Protein AF-A0A9E2UA64-F1 (afdb_monomer)

Nearest PDB structures (foldseek):
  1gt8-assembly2_C  TM=8.415E-01  e=9.079E-03  Sus scrofa
  8f6n-assembly1_B  TM=8.464E-01  e=1.033E-02  Sus scrofa
  8f6n-assembly1_A  TM=8.522E-01  e=1.336E-02  Sus scrofa
  7ljs-assembly2_D  TM=8.413E-01  e=1.728E-02  Sus scrofa
  7lju-assembly2_C  TM=8.132E-01  e=1.519E-02  Sus scrofa

Structure (mmCIF, N/CA/C/O backbone):
data_AF-A0A9E2UA64-F1
#
_entry.id   AF-A0A9E2UA64-F1
#
loop_
_atom_site.group_PDB
_atom_site.id
_atom_site.type_symbol
_atom_site.label_atom_id
_atom_site.label_alt_id
_atom_site.label_comp_id
_atom_site.label_asym_id
_atom_site.label_entity_id
_atom_site.label_seq_id
_atom_site.pdbx_PDB_ins_code
_atom_site.Cartn_x
_atom_site.Cartn_y
_atom_site.Cartn_z
_atom_site.occupancy
_atom_site.B_iso_or_equiv
_atom_site.auth_seq_id
_atom_site.auth_comp_id
_atom_site.auth_asym_id
_atom_site.auth_atom_id
_atom_site.pdbx_PDB_model_num
ATOM 1 N N . MET A 1 1 ? -5.547 -2.129 15.935 1.00 66.31 1 MET A N 1
ATOM 2 C CA . MET A 1 1 ? -4.769 -3.030 15.055 1.00 66.31 1 MET A CA 1
ATOM 3 C C . MET A 1 1 ? -3.881 -2.140 14.216 1.00 66.31 1 MET A C 1
ATOM 5 O O . MET A 1 1 ? -4.359 -1.069 13.861 1.00 66.31 1 MET A O 1
ATOM 9 N N . PRO A 1 2 ? -2.617 -2.507 13.968 1.00 87.81 2 PRO A N 1
ATOM 10 C CA . PRO A 1 2 ? -1.724 -1.629 13.231 1.00 87.81 2 PRO A CA 1
ATOM 11 C C . PRO A 1 2 ? -2.254 -1.483 11.798 1.00 87.81 2 PRO A C 1
ATOM 13 O O . PRO A 1 2 ? -2.646 -2.468 11.176 1.00 87.81 2 PRO A O 1
ATOM 16 N N . ALA A 1 3 ? -2.322 -0.251 11.306 1.00 95.31 3 ALA A N 1
ATOM 17 C CA . ALA A 1 3 ? -2.890 0.083 10.004 1.00 95.31 3 ALA A CA 1
ATOM 18 C C . ALA A 1 3 ? -1.872 0.859 9.169 1.00 95.31 3 ALA A C 1
ATOM 20 O O . ALA A 1 3 ? -0.976 1.508 9.713 1.00 95.31 3 ALA A O 1
ATOM 21 N N . LEU A 1 4 ? -2.020 0.795 7.848 1.00 97.69 4 LEU A N 1
ATOM 22 C CA . LEU A 1 4 ? -1.162 1.497 6.897 1.00 97.69 4 LEU A CA 1
ATOM 23 C C . LEU A 1 4 ? -1.921 2.643 6.239 1.00 97.69 4 LEU A C 1
ATOM 25 O O . LEU A 1 4 ? -3.116 2.522 5.977 1.00 97.69 4 LEU A O 1
ATOM 29 N N . LYS A 1 5 ? -1.208 3.719 5.910 1.00 97.31 5 LYS A N 1
ATOM 30 C CA . LYS A 1 5 ? -1.695 4.795 5.039 1.00 97.31 5 LYS A CA 1
ATOM 31 C C . LYS A 1 5 ? -0.602 5.258 4.080 1.00 97.31 5 LYS A C 1
ATOM 33 O O . LYS A 1 5 ? 0.582 4.995 4.309 1.00 97.31 5 LYS A O 1
ATOM 38 N N . ILE A 1 6 ? -1.009 5.945 3.017 1.00 97.06 6 ILE A N 1
ATOM 39 C CA . ILE A 1 6 ? -0.090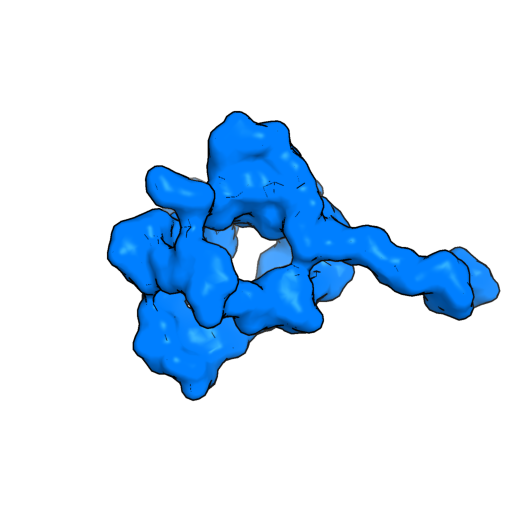 6.555 2.056 1.00 97.06 6 ILE A CA 1
ATOM 40 C C . ILE A 1 6 ? 0.360 7.923 2.577 1.00 97.06 6 ILE A C 1
ATOM 42 O O . ILE A 1 6 ? -0.460 8.739 2.996 1.00 97.06 6 ILE A O 1
ATOM 46 N N . ASP A 1 7 ? 1.670 8.166 2.557 1.00 96.81 7 ASP A N 1
ATOM 47 C CA . ASP A 1 7 ? 2.231 9.510 2.673 1.00 96.81 7 ASP A CA 1
ATOM 48 C C . ASP A 1 7 ? 2.261 10.147 1.282 1.00 96.81 7 ASP A C 1
ATOM 50 O O . ASP A 1 7 ? 3.045 9.788 0.400 1.00 96.81 7 ASP A O 1
ATOM 54 N N . HIS A 1 8 ? 1.362 11.103 1.107 1.00 94.81 8 HIS A N 1
ATOM 55 C CA . HIS A 1 8 ? 1.091 11.814 -0.133 1.00 94.81 8 HIS A CA 1
ATOM 56 C C . HIS A 1 8 ? 2.161 12.804 -0.567 1.00 94.81 8 HIS A C 1
ATOM 58 O O . HIS A 1 8 ? 2.158 13.201 -1.731 1.00 94.81 8 HIS A O 1
ATOM 64 N N . GLU A 1 9 ? 3.045 13.215 0.339 1.00 94.50 9 GLU A N 1
ATOM 65 C CA . GLU A 1 9 ? 4.185 14.069 -0.004 1.00 94.50 9 GLU A CA 1
ATOM 66 C C . GLU A 1 9 ? 5.331 13.246 -0.597 1.00 94.50 9 GLU A C 1
ATOM 68 O O . GLU A 1 9 ? 6.134 13.759 -1.374 1.00 94.50 9 GLU A O 1
ATOM 73 N N . ARG A 1 10 ? 5.387 11.952 -0.258 1.00 95.19 10 ARG A N 1
ATOM 74 C CA . ARG A 1 10 ? 6.437 11.025 -0.700 1.00 95.19 10 ARG A CA 1
ATOM 75 C C . ARG A 1 10 ? 5.987 10.068 -1.799 1.00 95.19 10 ARG A C 1
ATOM 77 O O . ARG A 1 10 ? 6.819 9.515 -2.514 1.00 95.19 10 ARG A O 1
ATOM 84 N N . CYS A 1 11 ? 4.685 9.827 -1.930 1.00 94.88 11 CYS A N 1
ATOM 85 C CA . CYS A 1 11 ? 4.141 8.951 -2.958 1.00 94.88 11 CYS A CA 1
ATOM 86 C C . CYS A 1 11 ? 4.395 9.520 -4.360 1.00 94.88 11 CYS A C 1
ATOM 88 O O . CYS A 1 11 ? 4.029 10.650 -4.664 1.00 94.88 11 CYS A O 1
ATOM 90 N N . THR A 1 12 ? 4.963 8.698 -5.242 1.00 94.38 12 THR A N 1
ATOM 91 C CA . THR A 1 12 ? 5.215 9.048 -6.652 1.00 94.38 12 THR A CA 1
ATOM 92 C C . THR A 1 12 ? 4.083 8.630 -7.593 1.00 94.38 12 THR A C 1
ATOM 94 O O . THR A 1 12 ? 4.232 8.707 -8.808 1.00 94.38 12 THR A O 1
ATOM 97 N N . GLU A 1 13 ? 2.975 8.114 -7.051 1.00 93.75 13 GLU A N 1
ATOM 98 C CA . GLU A 1 13 ? 1.799 7.659 -7.809 1.00 93.75 13 GLU A CA 1
ATOM 99 C C . GLU A 1 13 ? 2.089 6.577 -8.875 1.00 93.75 13 GLU A C 1
ATOM 101 O O . GLU A 1 13 ? 1.300 6.364 -9.794 1.00 93.75 13 GLU A O 1
ATOM 106 N N . CYS A 1 14 ? 3.180 5.810 -8.723 1.00 95.25 14 CYS A N 1
ATOM 107 C CA . CYS A 1 14 ? 3.586 4.750 -9.663 1.00 95.25 14 CYS A CA 1
ATOM 108 C C . CYS A 1 14 ? 2.630 3.540 -9.742 1.00 95.25 14 CYS A C 1
ATOM 110 O O . CYS A 1 14 ? 2.751 2.710 -10.640 1.00 95.25 14 CYS A O 1
ATOM 112 N N . ARG A 1 15 ? 1.677 3.429 -8.803 1.00 95.62 15 ARG A N 1
ATOM 113 C CA . ARG A 1 15 ? 0.624 2.392 -8.716 1.00 95.62 15 ARG A CA 1
ATOM 114 C C . ARG A 1 15 ? 1.084 0.955 -8.451 1.00 95.62 15 ARG A C 1
ATOM 116 O O . ARG A 1 15 ? 0.243 0.060 -8.444 1.00 95.62 15 ARG A O 1
ATOM 123 N N . MET A 1 16 ? 2.357 0.711 -8.148 1.00 97.44 16 MET A N 1
ATOM 124 C CA . MET A 1 16 ? 2.849 -0.648 -7.868 1.00 97.44 16 MET A CA 1
ATOM 125 C C . MET A 1 16 ? 2.123 -1.320 -6.693 1.00 97.44 16 MET A C 1
ATOM 127 O O . MET A 1 16 ? 1.732 -2.481 -6.788 1.00 97.44 16 MET A O 1
ATOM 131 N N . CYS A 1 17 ? 1.857 -0.575 -5.615 1.00 97.62 17 CYS A N 1
ATOM 132 C CA . CYS A 1 17 ? 1.089 -1.071 -4.471 1.00 97.62 17 CYS A CA 1
ATOM 133 C C . CYS A 1 17 ? -0.371 -1.410 -4.825 1.00 97.62 17 CYS A C 1
ATOM 135 O O . CYS A 1 17 ? -0.913 -2.378 -4.296 1.00 97.62 17 CYS A O 1
ATOM 137 N N . TYR A 1 18 ? -0.991 -0.655 -5.738 1.00 97.94 18 TYR A N 1
ATOM 138 C CA . TYR A 1 18 ? -2.325 -0.950 -6.263 1.00 97.94 18 TYR A CA 1
ATOM 139 C C . TYR A 1 18 ? -2.318 -2.249 -7.073 1.00 97.94 18 TYR A C 1
ATOM 141 O O . TYR A 1 18 ? -3.126 -3.135 -6.810 1.00 97.94 18 TYR A O 1
ATOM 149 N N . ILE A 1 19 ? -1.376 -2.389 -8.011 1.00 98.12 19 ILE A N 1
ATOM 150 C CA . ILE A 1 19 ? -1.273 -3.562 -8.890 1.00 98.12 19 ILE A CA 1
ATOM 151 C C . ILE A 1 19 ? -1.073 -4.833 -8.061 1.00 98.12 19 ILE A C 1
ATOM 153 O O . ILE A 1 19 ? -1.890 -5.746 -8.152 1.00 98.12 19 ILE A O 1
ATOM 157 N N . VAL A 1 20 ? -0.062 -4.865 -7.186 1.00 98.25 20 VAL A N 1
ATOM 158 C CA . VAL A 1 20 ? 0.249 -6.079 -6.414 1.00 98.25 20 VAL A CA 1
ATOM 159 C C . VAL A 1 20 ? -0.885 -6.469 -5.465 1.00 98.25 20 VAL A C 1
ATOM 161 O O . VAL A 1 20 ? -1.176 -7.649 -5.304 1.00 98.25 20 VAL A O 1
ATOM 164 N N . CYS A 1 21 ? -1.579 -5.495 -4.862 1.00 98.25 21 CYS A N 1
ATOM 165 C CA . CYS A 1 21 ? -2.699 -5.774 -3.961 1.00 98.25 21 CYS A CA 1
ATOM 166 C C . CYS A 1 21 ? -3.892 -6.409 -4.697 1.00 98.25 21 CYS A C 1
ATOM 168 O O . CYS A 1 21 ? -4.631 -7.197 -4.100 1.00 98.25 21 CYS A O 1
ATOM 170 N N . ARG A 1 22 ? -4.057 -6.098 -5.989 1.00 97.81 22 ARG A N 1
ATOM 171 C CA . ARG A 1 22 ? -5.046 -6.736 -6.863 1.00 97.81 22 ARG A CA 1
ATOM 172 C C . ARG A 1 22 ? -4.617 -8.115 -7.345 1.00 97.81 22 ARG A C 1
ATOM 174 O O . ARG A 1 22 ? -5.452 -9.007 -7.40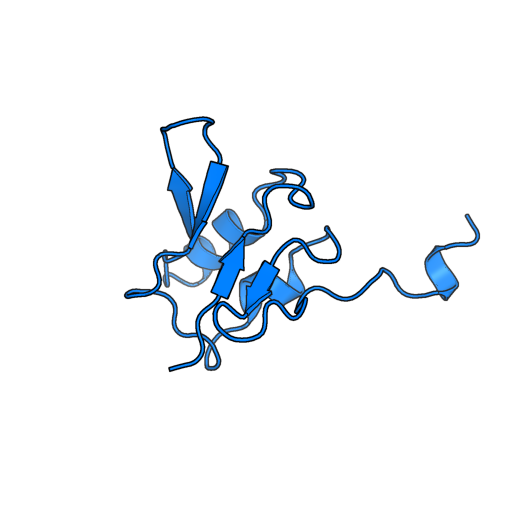0 1.00 97.81 22 ARG A O 1
ATOM 181 N N . GLU A 1 23 ? -3.341 -8.305 -7.672 1.00 98.19 23 GLU A N 1
ATOM 182 C CA . GLU A 1 23 ? -2.821 -9.606 -8.124 1.00 98.19 23 GLU A CA 1
ATOM 183 C C . GLU A 1 23 ? -2.969 -10.707 -7.065 1.00 98.19 23 GLU A C 1
ATOM 185 O O . GLU A 1 23 ? -3.156 -11.870 -7.411 1.00 98.19 23 GLU A O 1
ATOM 190 N N . ILE A 1 24 ? -2.939 -10.336 -5.783 1.00 97.25 24 ILE A N 1
ATOM 191 C CA . ILE A 1 24 ? -3.139 -11.253 -4.647 1.00 97.25 24 ILE A CA 1
ATOM 192 C C . ILE A 1 24 ? -4.572 -11.238 -4.088 1.00 97.25 24 ILE A C 1
ATOM 194 O O . ILE A 1 24 ? -4.812 -11.767 -3.007 1.00 97.25 24 ILE A O 1
ATOM 198 N N . ASP A 1 25 ? -5.504 -10.597 -4.796 1.00 97.56 25 ASP A N 1
ATOM 199 C CA . ASP A 1 25 ? -6.945 -10.544 -4.507 1.00 97.56 25 ASP A CA 1
ATOM 200 C C . ASP A 1 25 ? -7.365 -9.934 -3.149 1.00 97.56 25 ASP A C 1
ATOM 202 O O . ASP A 1 25 ? -8.513 -10.045 -2.724 1.00 97.56 25 ASP A O 1
ATOM 206 N N . ILE A 1 26 ? -6.468 -9.207 -2.472 1.00 97.62 26 ILE A N 1
ATOM 207 C CA . ILE A 1 26 ? -6.810 -8.467 -1.242 1.00 97.62 26 ILE A CA 1
ATOM 208 C C . ILE A 1 26 ? -7.576 -7.181 -1.578 1.00 97.62 26 ILE A C 1
ATOM 210 O O . ILE A 1 26 ? -8.496 -6.799 -0.859 1.00 97.62 26 ILE A O 1
ATOM 214 N N . ASN A 1 27 ? -7.212 -6.508 -2.677 1.00 97.31 27 ASN A N 1
ATOM 215 C CA . ASN A 1 27 ? -7.914 -5.332 -3.212 1.00 97.31 27 ASN A CA 1
ATOM 216 C C . ASN A 1 27 ? -8.151 -4.187 -2.188 1.00 97.31 27 ASN A C 1
ATOM 218 O O . ASN A 1 27 ? -9.122 -3.438 -2.301 1.00 97.31 27 ASN A O 1
ATOM 222 N N . ALA A 1 28 ? -7.276 -4.039 -1.187 1.00 98.00 28 ALA A N 1
ATOM 223 C CA . ALA A 1 28 ? -7.362 -2.990 -0.164 1.00 98.00 28 ALA A CA 1
ATOM 224 C C . ALA A 1 28 ? -6.773 -1.645 -0.620 1.00 98.00 28 ALA A C 1
ATOM 226 O O . ALA A 1 28 ? -7.152 -0.598 -0.105 1.00 98.00 28 ALA A O 1
ATOM 227 N N . VAL A 1 29 ? -5.845 -1.654 -1.579 1.00 97.94 29 VAL A N 1
ATOM 228 C CA . VAL A 1 29 ? -5.294 -0.428 -2.170 1.00 97.94 29 VAL A CA 1
ATOM 229 C C . VAL A 1 29 ? -6.198 0.020 -3.316 1.00 97.94 29 VAL A C 1
ATOM 231 O O . VAL A 1 29 ? -6.508 -0.773 -4.207 1.00 97.94 29 VAL A O 1
ATOM 234 N N . TYR A 1 30 ? -6.596 1.289 -3.329 1.00 96.81 30 TYR A N 1
ATOM 235 C CA . TYR A 1 30 ? -7.493 1.848 -4.341 1.00 96.81 30 TYR A CA 1
ATOM 236 C C . TYR A 1 30 ? -7.043 3.238 -4.802 1.00 96.81 30 TYR A C 1
ATOM 238 O O . TYR A 1 30 ? -6.170 3.859 -4.203 1.00 96.81 30 TYR A O 1
ATOM 246 N N . VAL A 1 31 ? -7.624 3.709 -5.908 1.00 95.38 31 VAL A N 1
ATOM 247 C CA . VAL A 1 31 ? -7.423 5.072 -6.417 1.00 95.38 31 VAL A CA 1
ATOM 248 C C . VAL A 1 31 ? -8.619 5.914 -5.974 1.00 95.38 31 VAL A C 1
ATOM 250 O O . VAL A 1 31 ? -9.733 5.695 -6.454 1.00 95.38 31 VAL A O 1
ATOM 253 N N . ALA A 1 32 ? -8.411 6.846 -5.049 1.00 92.19 32 ALA A N 1
ATOM 254 C CA . ALA A 1 32 ? -9.437 7.773 -4.589 1.00 92.19 32 ALA A CA 1
ATOM 255 C C . ALA A 1 32 ? -9.649 8.880 -5.626 1.00 92.19 32 ALA A C 1
ATOM 257 O O . ALA A 1 32 ? -8.715 9.609 -5.947 1.00 92.19 32 ALA A O 1
ATOM 258 N N . LEU A 1 33 ? -10.871 9.015 -6.150 1.00 85.31 33 LEU A N 1
ATOM 259 C CA . LEU A 1 33 ? -11.193 9.963 -7.229 1.00 85.31 33 LEU A CA 1
ATOM 260 C C . LEU A 1 33 ? -11.019 11.432 -6.812 1.00 85.31 33 LEU A C 1
ATOM 262 O O . LEU A 1 33 ? -10.619 12.263 -7.625 1.00 85.31 33 LEU A O 1
ATOM 266 N N . GLU A 1 34 ? -11.253 11.741 -5.539 1.00 82.62 34 GLU A N 1
ATOM 267 C CA . GLU A 1 34 ? -11.116 13.081 -4.971 1.00 82.62 34 GLU A CA 1
ATOM 268 C C . GLU A 1 34 ? -10.135 13.075 -3.789 1.00 82.62 34 GLU A C 1
ATOM 270 O O . GLU A 1 34 ? -10.049 12.077 -3.073 1.00 82.62 34 GLU A O 1
ATOM 275 N N . PRO A 1 35 ? -9.391 14.171 -3.552 1.00 71.50 35 PRO A N 1
ATOM 276 C CA . PRO A 1 35 ? -9.338 15.393 -4.362 1.00 71.50 35 PRO A CA 1
ATOM 277 C C . PRO A 1 35 ? -8.406 15.303 -5.589 1.00 71.50 35 PRO A C 1
ATOM 279 O O . PRO A 1 35 ? -8.404 16.220 -6.403 1.00 71.50 35 PRO A O 1
ATOM 282 N N . LEU A 1 36 ? -7.590 14.248 -5.727 1.00 74.88 36 LEU A N 1
ATOM 283 C CA . LEU A 1 36 ? -6.429 14.248 -6.639 1.00 74.88 36 LEU A CA 1
ATOM 284 C C . LEU A 1 36 ? -6.117 12.894 -7.313 1.00 74.88 36 LEU A C 1
ATOM 286 O O . LEU A 1 36 ? -4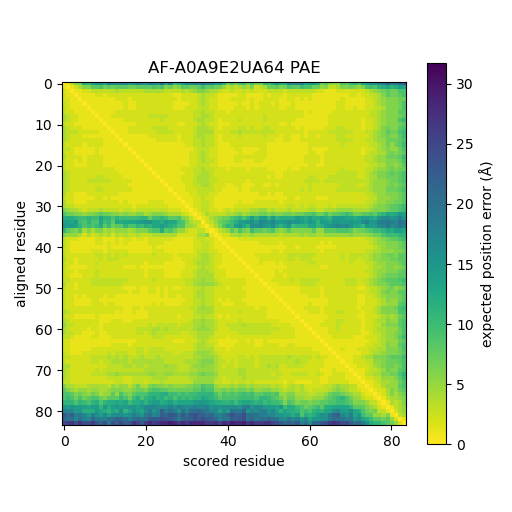.989 12.697 -7.739 1.00 74.88 36 LEU A O 1
ATOM 290 N N . HIS A 1 37 ? -7.065 11.955 -7.442 1.00 81.50 37 HIS A N 1
ATOM 291 C CA . HIS A 1 37 ? -6.767 10.619 -8.010 1.00 81.50 37 HIS A CA 1
ATOM 292 C C . HIS A 1 37 ? -5.612 9.897 -7.288 1.00 81.50 37 HIS A C 1
ATOM 294 O O . HIS A 1 37 ? -4.793 9.214 -7.906 1.00 81.50 37 HIS A O 1
ATOM 300 N N . ARG A 1 38 ? -5.549 10.063 -5.963 1.00 91.31 38 ARG A N 1
ATOM 301 C CA . ARG A 1 38 ? -4.450 9.581 -5.122 1.00 91.31 38 ARG A CA 1
ATOM 302 C C . ARG A 1 38 ? -4.606 8.102 -4.787 1.00 91.31 38 ARG A C 1
ATOM 304 O O . ARG A 1 38 ? -5.713 7.565 -4.775 1.00 91.31 38 ARG A O 1
ATOM 311 N N . ILE A 1 39 ? -3.489 7.445 -4.494 1.00 96.00 39 ILE A N 1
ATOM 312 C CA . ILE A 1 39 ? -3.503 6.075 -3.977 1.00 96.00 39 ILE A CA 1
ATOM 313 C C . ILE A 1 39 ? -3.867 6.100 -2.496 1.00 96.00 39 ILE A C 1
ATOM 315 O O . ILE A 1 39 ? -3.265 6.843 -1.732 1.00 96.00 39 ILE A O 1
ATOM 319 N N . GLU A 1 40 ? -4.812 5.264 -2.090 1.00 96.81 40 GLU A N 1
ATOM 320 C CA . GLU A 1 40 ? -5.268 5.137 -0.706 1.00 96.81 40 GLU A CA 1
ATOM 321 C C . GLU A 1 40 ? -5.325 3.668 -0.276 1.00 96.81 40 GLU A C 1
ATOM 323 O O . GLU A 1 40 ? -5.349 2.755 -1.108 1.00 96.81 40 GLU A O 1
ATOM 328 N N . ILE A 1 41 ? -5.343 3.442 1.040 1.00 97.38 41 ILE A N 1
ATOM 329 C CA . ILE A 1 41 ? -5.457 2.112 1.651 1.00 97.38 41 ILE A CA 1
ATOM 330 C C . ILE A 1 41 ? -6.751 2.051 2.460 1.00 97.38 41 ILE A C 1
ATOM 332 O O . ILE A 1 41 ? -6.966 2.837 3.378 1.00 97.38 41 ILE A O 1
ATOM 336 N N . ASP A 1 42 ? -7.609 1.095 2.120 1.00 97.19 42 ASP A N 1
ATOM 337 C CA . ASP A 1 42 ? -8.806 0.753 2.880 1.00 97.19 42 ASP A CA 1
ATOM 338 C C . ASP A 1 42 ? -8.397 -0.053 4.123 1.00 97.19 42 ASP A C 1
ATOM 340 O O . ASP A 1 42 ? -7.964 -1.205 4.020 1.00 97.19 42 ASP A O 1
ATOM 344 N N . ILE A 1 43 ? -8.494 0.574 5.298 1.00 95.50 43 ILE A N 1
ATOM 345 C CA . ILE A 1 43 ? -8.053 -0.015 6.570 1.00 95.50 43 ILE A CA 1
ATOM 346 C C . ILE A 1 43 ? -8.885 -1.228 6.991 1.00 95.50 43 ILE A C 1
ATOM 348 O O . ILE A 1 43 ? -8.369 -2.084 7.704 1.00 95.50 43 ILE A O 1
ATOM 352 N N . ASP A 1 44 ? -10.133 -1.327 6.528 1.00 95.81 44 ASP A N 1
ATOM 353 C CA . ASP A 1 44 ? -11.034 -2.423 6.885 1.00 95.81 44 ASP A CA 1
ATOM 354 C C . ASP A 1 44 ? -10.772 -3.669 6.026 1.00 95.81 44 ASP A C 1
ATOM 356 O O . ASP A 1 44 ? -11.086 -4.790 6.428 1.00 95.81 44 ASP A O 1
ATOM 360 N N . LYS A 1 45 ? -10.162 -3.491 4.845 1.00 96.81 45 LYS A N 1
ATOM 361 C CA . LYS A 1 45 ? -9.754 -4.587 3.947 1.00 96.81 45 LYS A CA 1
ATOM 362 C C . LYS A 1 45 ? -8.285 -4.966 4.075 1.00 96.81 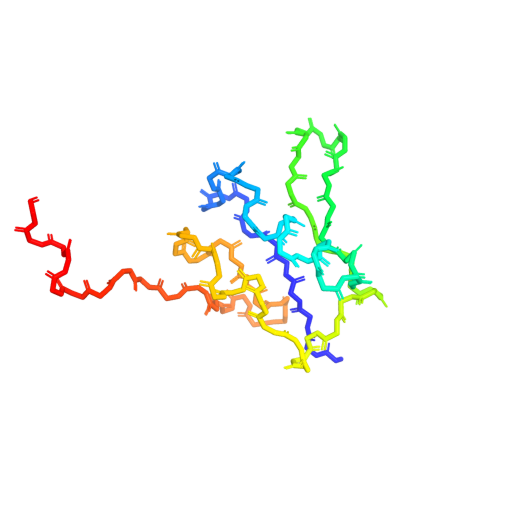45 LYS A C 1
ATOM 364 O O . LYS A 1 45 ? -7.908 -6.091 3.750 1.00 96.81 45 LYS A O 1
ATOM 369 N N . CYS A 1 46 ? -7.433 -4.026 4.473 1.00 97.69 46 CYS A N 1
ATOM 370 C CA . CYS A 1 46 ? -5.999 -4.254 4.565 1.00 97.69 46 CYS A CA 1
ATOM 371 C C . CYS A 1 46 ? -5.685 -5.298 5.643 1.00 97.69 46 CYS A C 1
ATOM 373 O O . CYS A 1 46 ? -6.052 -5.148 6.803 1.00 97.69 46 CYS A O 1
ATOM 375 N N . THR A 1 47 ? -4.950 -6.346 5.269 1.00 97.06 47 THR A N 1
ATOM 376 C CA . THR A 1 47 ? -4.602 -7.448 6.179 1.00 97.06 47 THR A CA 1
ATOM 377 C C . THR A 1 47 ? -3.216 -7.303 6.813 1.00 97.06 47 THR A C 1
ATOM 379 O O . THR A 1 47 ? -2.681 -8.272 7.354 1.00 97.06 47 THR A O 1
ATOM 382 N N . TYR A 1 48 ? -2.602 -6.115 6.760 1.00 96.75 48 TYR A N 1
ATOM 383 C CA . TYR A 1 48 ? -1.359 -5.824 7.486 1.00 96.75 48 TYR A CA 1
ATOM 384 C C . TYR A 1 48 ? -1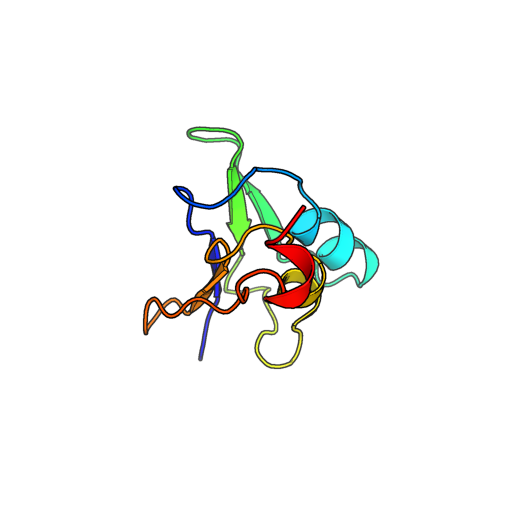.542 -6.097 8.999 1.00 96.75 48 TYR A C 1
ATOM 386 O O . TYR A 1 48 ? -2.583 -5.746 9.557 1.00 96.75 48 TYR A O 1
ATOM 394 N N . PRO A 1 49 ? -0.579 -6.747 9.688 1.00 95.38 49 PRO A N 1
ATOM 395 C CA . PRO A 1 49 ? 0.762 -7.130 9.233 1.00 95.38 49 PRO A CA 1
ATOM 396 C C . PRO A 1 49 ? 0.857 -8.504 8.551 1.00 95.38 49 PRO A C 1
ATOM 398 O O . PRO A 1 49 ? 1.951 -8.921 8.185 1.00 95.38 49 PRO A O 1
ATOM 401 N N . GLY A 1 50 ? -0.257 -9.215 8.357 1.00 95.94 50 GLY A N 1
ATOM 402 C CA . GLY A 1 50 ? -0.286 -10.514 7.673 1.00 95.94 50 GLY A CA 1
ATOM 403 C C . GLY A 1 50 ? 0.047 -10.447 6.178 1.00 95.94 50 GLY A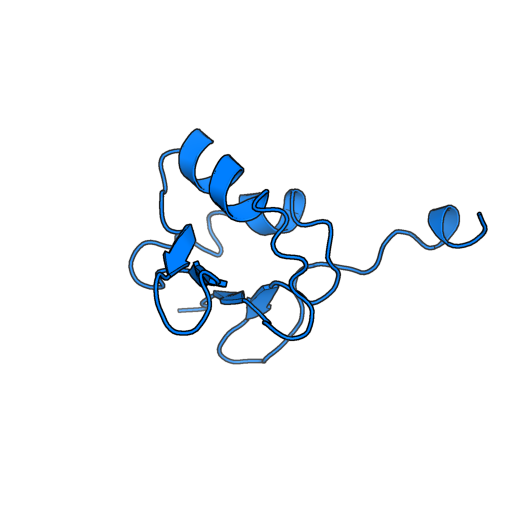 C 1
ATOM 404 O O . GLY A 1 50 ? 0.457 -11.449 5.601 1.00 95.94 50 GLY A O 1
ATOM 405 N N . CYS A 1 51 ? -0.076 -9.271 5.559 1.00 96.94 51 CYS A N 1
ATOM 406 C CA . CYS A 1 51 ? 0.382 -8.996 4.200 1.00 96.94 51 CYS A CA 1
ATOM 407 C C . CYS A 1 51 ? 1.277 -7.750 4.169 1.00 96.94 51 CYS A C 1
ATOM 409 O O . CYS A 1 51 ? 0.961 -6.727 4.777 1.00 96.94 51 CYS A O 1
ATOM 411 N N . THR A 1 52 ? 2.382 -7.829 3.425 1.00 96.62 52 THR A N 1
ATOM 412 C CA . THR A 1 52 ? 3.361 -6.741 3.248 1.00 96.62 52 THR A CA 1
ATOM 413 C C . THR A 1 52 ? 3.708 -6.490 1.776 1.00 96.62 52 THR A C 1
ATOM 415 O O . THR A 1 52 ? 4.679 -5.801 1.472 1.00 96.62 52 THR A O 1
ATOM 418 N N . ALA A 1 53 ? 2.913 -7.018 0.838 1.00 97.06 53 ALA A N 1
ATOM 419 C CA . ALA A 1 53 ? 3.212 -6.969 -0.595 1.00 97.06 53 ALA A CA 1
ATOM 420 C C . ALA A 1 53 ? 3.409 -5.541 -1.127 1.00 97.06 53 ALA A C 1
ATOM 422 O O . ALA A 1 53 ? 4.373 -5.277 -1.839 1.00 97.06 53 ALA A O 1
ATOM 423 N N . CYS A 1 54 ? 2.561 -4.590 -0.725 1.00 97.38 54 CYS A N 1
ATOM 424 C CA . CYS A 1 54 ? 2.717 -3.193 -1.131 1.00 97.38 54 CYS A CA 1
ATOM 425 C C . CYS A 1 54 ? 4.054 -2.582 -0.683 1.00 97.38 54 CYS A C 1
ATOM 427 O O . CYS A 1 54 ? 4.610 -1.777 -1.420 1.00 97.38 54 CYS A O 1
ATOM 429 N N . LEU A 1 55 ? 4.589 -2.991 0.474 1.00 96.56 55 LEU A N 1
ATOM 430 C CA . LEU A 1 55 ? 5.867 -2.506 1.002 1.00 96.56 55 LEU A CA 1
ATOM 431 C C . LEU A 1 55 ? 7.054 -3.029 0.185 1.00 96.56 55 LEU A C 1
ATOM 433 O O . LEU A 1 55 ? 8.018 -2.304 -0.016 1.00 96.56 55 LEU A O 1
ATOM 437 N N . MET A 1 56 ? 6.968 -4.265 -0.317 1.00 93.69 56 MET A N 1
ATOM 438 C CA . MET A 1 56 ? 8.024 -4.879 -1.133 1.00 93.69 56 MET A CA 1
ATOM 439 C C . MET A 1 56 ? 8.130 -4.264 -2.532 1.00 93.69 56 MET A C 1
ATOM 441 O O . MET A 1 56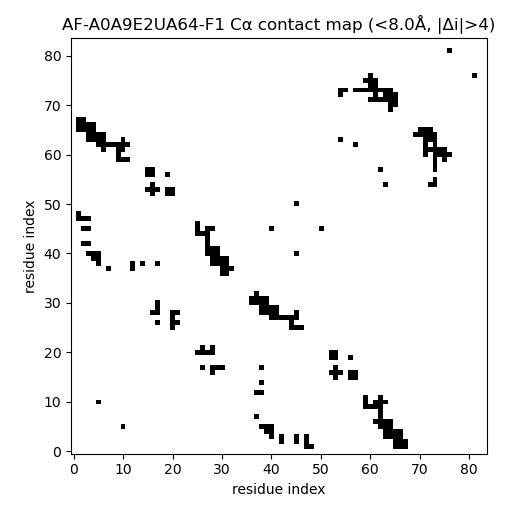 ? 9.214 -4.216 -3.104 1.00 93.69 56 MET A O 1
ATOM 445 N N . TYR A 1 57 ? 7.004 -3.814 -3.088 1.00 95.00 57 TYR A N 1
ATOM 446 C CA . TYR A 1 57 ? 6.933 -3.279 -4.450 1.00 95.00 57 TYR A CA 1
ATOM 447 C C . TYR A 1 57 ? 6.930 -1.753 -4.515 1.00 95.00 57 TYR A C 1
ATOM 449 O O . TYR A 1 57 ? 6.962 -1.201 -5.614 1.00 95.00 57 TYR A O 1
ATOM 457 N N . CYS A 1 58 ? 6.853 -1.056 -3.380 1.00 96.19 58 CYS A N 1
ATOM 458 C CA . CYS A 1 58 ? 6.871 0.395 -3.396 1.00 96.19 58 CYS A CA 1
ATOM 459 C C . CYS A 1 58 ? 8.308 0.908 -3.578 1.00 96.19 58 CYS A C 1
ATOM 461 O O . CYS A 1 58 ? 9.145 0.661 -2.713 1.00 96.19 58 CYS A O 1
ATOM 463 N N . PRO A 1 59 ? 8.607 1.657 -4.655 1.00 93.44 59 PRO A N 1
ATOM 464 C CA . PRO A 1 59 ? 9.946 2.198 -4.877 1.00 93.44 59 PRO A CA 1
ATOM 465 C C . PRO A 1 59 ? 10.191 3.515 -4.125 1.00 93.44 59 PRO A C 1
ATOM 467 O O . PRO A 1 59 ? 11.309 4.019 -4.117 1.00 93.44 59 PRO A O 1
ATOM 470 N N . ALA A 1 60 ? 9.144 4.117 -3.554 1.00 94.31 60 ALA A N 1
ATOM 471 C CA . ALA A 1 60 ? 9.207 5.442 -2.957 1.00 94.31 60 ALA A CA 1
ATOM 472 C C . ALA A 1 60 ? 9.415 5.339 -1.442 1.00 94.31 60 ALA A C 1
ATOM 474 O O . ALA A 1 60 ? 8.481 5.026 -0.698 1.00 94.31 60 ALA A O 1
ATOM 475 N N . GLU A 1 61 ? 10.635 5.617 -0.989 1.00 93.69 61 GLU A N 1
ATOM 476 C CA . GLU A 1 61 ? 10.982 5.684 0.431 1.00 93.69 61 GLU A CA 1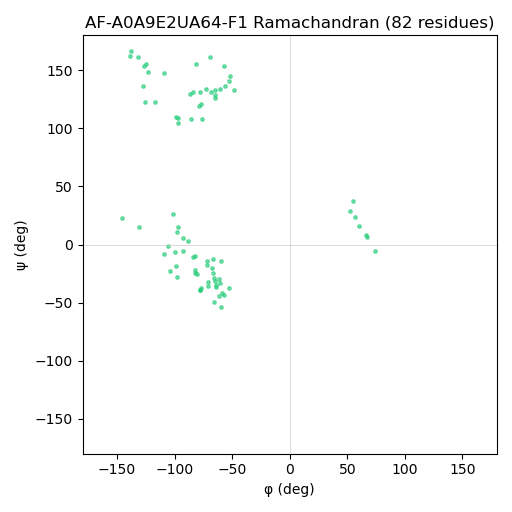
ATOM 477 C C . GLU A 1 61 ? 9.972 6.539 1.213 1.00 93.69 61 GLU A C 1
ATOM 479 O O . GLU A 1 61 ? 9.627 7.654 0.819 1.00 93.69 61 GLU A O 1
ATOM 484 N N . GLY A 1 62 ? 9.494 6.037 2.353 1.00 95.44 62 GLY A N 1
ATOM 485 C CA . GLY A 1 62 ? 8.580 6.797 3.208 1.00 95.44 62 GLY A CA 1
ATOM 486 C C . GLY A 1 62 ? 7.150 6.930 2.711 1.00 95.44 62 GLY A C 1
ATOM 487 O O . GLY A 1 62 ? 6.320 7.425 3.458 1.00 95.44 62 GLY A O 1
ATOM 488 N N . SER A 1 63 ? 6.823 6.469 1.506 1.00 96.75 63 SER A N 1
ATOM 489 C CA . SER A 1 63 ? 5.484 6.657 0.930 1.00 96.75 63 SER A CA 1
ATOM 490 C C . SER A 1 63 ? 4.377 5.812 1.569 1.00 96.75 63 SER A C 1
ATOM 492 O O . SER A 1 63 ? 3.202 6.082 1.335 1.00 96.75 63 SER A O 1
ATOM 494 N N . ILE A 1 64 ? 4.719 4.796 2.367 1.00 97.75 64 ILE A N 1
ATOM 495 C CA . ILE A 1 64 ? 3.756 3.997 3.135 1.00 97.75 64 ILE A CA 1
ATOM 496 C C . ILE A 1 64 ? 4.190 4.014 4.595 1.00 97.75 64 ILE A C 1
ATOM 498 O O . ILE A 1 64 ? 5.312 3.610 4.923 1.00 97.75 64 ILE A O 1
ATOM 502 N N . ILE A 1 65 ? 3.292 4.475 5.462 1.00 97.50 65 ILE A N 1
ATOM 503 C CA . ILE A 1 65 ? 3.558 4.680 6.886 1.00 97.50 65 ILE A CA 1
ATOM 504 C C . ILE A 1 65 ? 2.529 3.963 7.752 1.00 97.50 65 ILE A C 1
ATOM 506 O O . ILE A 1 65 ? 1.381 3.749 7.354 1.00 97.50 65 ILE A O 1
ATOM 510 N N . GLU A 1 66 ? 2.939 3.610 8.963 1.00 96.75 66 GLU A N 1
ATOM 511 C CA . GLU A 1 66 ? 2.017 3.129 9.986 1.00 96.75 66 GLU A CA 1
ATOM 512 C C . GLU A 1 66 ? 1.163 4.290 10.518 1.00 96.75 66 GLU A C 1
ATOM 514 O O . GLU A 1 66 ? 1.675 5.372 10.811 1.00 96.75 66 GLU A O 1
ATOM 519 N N . VAL A 1 67 ? -0.149 4.075 10.634 1.00 95.75 67 VAL A N 1
ATOM 520 C CA . VAL A 1 67 ? -1.119 5.122 11.000 1.00 95.75 67 VAL A CA 1
ATOM 521 C C . VAL A 1 67 ? -0.833 5.701 12.386 1.00 95.75 67 VAL A C 1
ATOM 523 O O . VAL A 1 67 ? -0.848 6.922 12.532 1.00 95.75 67 VAL A O 1
ATOM 526 N N . ASP A 1 68 ? -0.543 4.841 13.365 1.00 93.94 68 ASP A N 1
ATOM 527 C CA . ASP A 1 68 ? -0.412 5.237 14.772 1.00 93.94 68 ASP A CA 1
ATOM 528 C C . ASP A 1 68 ? 0.932 5.913 15.076 1.00 93.94 68 ASP A C 1
ATOM 530 O O . ASP A 1 68 ? 0.990 6.870 15.846 1.00 93.94 68 ASP A O 1
ATOM 534 N N . SER A 1 69 ? 2.023 5.423 14.478 1.00 94.81 69 SER A N 1
ATOM 535 C CA . SER A 1 69 ? 3.380 5.902 14.770 1.00 94.81 69 SER A CA 1
ATOM 536 C C . SER A 1 69 ? 3.916 6.907 13.750 1.00 94.81 69 SER A C 1
ATOM 538 O O . SER A 1 69 ? 4.898 7.593 14.026 1.00 94.81 69 SER A O 1
ATOM 540 N N . GLY A 1 70 ? 3.323 6.979 12.553 1.00 93.69 70 GLY A N 1
ATOM 541 C CA . GLY A 1 70 ? 3.858 7.748 11.425 1.00 93.69 70 GLY A CA 1
ATOM 542 C C . GLY A 1 70 ? 5.175 7.194 10.868 1.00 93.69 70 GLY A C 1
ATOM 543 O O . GLY A 1 70 ? 5.795 7.821 10.011 1.00 93.69 70 GLY A O 1
ATOM 544 N N . ARG A 1 71 ? 5.629 6.028 11.344 1.00 93.75 71 ARG A N 1
ATOM 545 C CA . ARG A 1 71 ? 6.893 5.424 10.925 1.00 93.75 71 ARG A CA 1
ATOM 546 C C . ARG A 1 71 ? 6.809 4.954 9.474 1.00 93.75 71 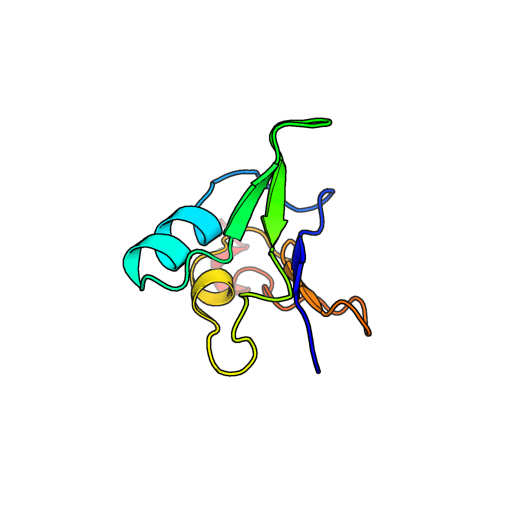ARG A C 1
ATOM 548 O O . ARG A 1 71 ? 5.892 4.212 9.122 1.00 93.75 71 ARG A O 1
ATOM 555 N N . SER A 1 72 ? 7.815 5.314 8.675 1.00 93.81 72 SER A N 1
ATOM 556 C CA . SER A 1 72 ? 8.023 4.747 7.338 1.00 93.81 72 SER A CA 1
ATOM 557 C C . SER A 1 72 ? 8.239 3.239 7.388 1.00 93.81 72 SER A C 1
ATOM 559 O O . SER A 1 72 ? 9.051 2.743 8.174 1.00 93.81 72 SER A O 1
ATOM 561 N N . LEU A 1 73 ? 7.547 2.527 6.500 1.00 94.88 73 LEU A N 1
ATOM 562 C CA . LEU A 1 73 ? 7.743 1.100 6.264 1.00 94.88 73 LEU A CA 1
ATOM 563 C C . LEU A 1 73 ? 8.389 0.790 4.910 1.00 94.88 73 LEU A C 1
ATOM 565 O O . LEU A 1 73 ? 8.757 -0.359 4.678 1.00 94.88 73 LEU A O 1
ATOM 569 N N . VAL A 1 74 ? 8.548 1.789 4.035 1.00 94.62 74 VAL A N 1
ATOM 570 C CA . VAL A 1 74 ? 9.325 1.658 2.794 1.00 94.62 74 VAL A CA 1
ATOM 571 C C . VAL A 1 74 ? 10.725 2.211 3.065 1.00 94.62 74 VAL A C 1
ATOM 573 O O . VAL A 1 74 ? 10.853 3.425 3.272 1.00 94.62 74 VAL A O 1
ATOM 576 N N . PRO A 1 75 ? 11.760 1.355 3.134 1.00 86.12 75 PRO A N 1
ATOM 577 C CA . PRO A 1 75 ? 13.113 1.792 3.456 1.00 86.12 75 PRO A CA 1
ATOM 578 C C . PRO A 1 75 ? 13.721 2.634 2.320 1.00 86.12 75 PRO A C 1
ATOM 580 O O . PRO A 1 75 ? 13.248 2.555 1.182 1.00 86.12 75 PRO A O 1
ATOM 583 N N . PRO A 1 76 ? 14.776 3.417 2.609 1.00 84.12 76 PRO A N 1
ATOM 584 C CA . PRO A 1 76 ? 15.591 4.030 1.567 1.00 84.12 76 PRO A CA 1
ATOM 585 C C . PRO A 1 76 ? 16.170 2.961 0.627 1.00 84.12 76 PRO A C 1
ATOM 587 O O . PRO A 1 76 ? 16.392 1.819 1.055 1.00 84.12 76 PRO A O 1
ATOM 590 N N . PRO A 1 77 ? 16.472 3.315 -0.635 1.00 77.75 77 PRO A N 1
ATOM 591 C CA . PRO A 1 77 ? 17.266 2.463 -1.509 1.00 77.75 77 PRO A CA 1
ATOM 592 C C . PRO A 1 77 ? 18.580 2.056 -0.823 1.00 77.75 77 PRO A C 1
ATOM 594 O O . PRO A 1 77 ? 19.154 2.876 -0.098 1.00 77.75 77 PRO A O 1
ATOM 597 N N . PRO A 1 78 ? 19.093 0.832 -1.048 1.00 79.88 78 PRO A N 1
ATOM 598 C CA . PRO A 1 78 ? 20.369 0.408 -0.479 1.00 79.88 78 PRO A CA 1
ATOM 599 C C . PRO A 1 78 ? 21.493 1.401 -0.796 1.00 79.88 78 PRO A C 1
ATOM 601 O O . PRO A 1 78 ? 21.586 1.882 -1.922 1.00 79.88 78 PRO A O 1
ATOM 604 N N . GLU A 1 79 ? 22.378 1.659 0.170 1.00 78.31 79 GLU A N 1
ATOM 605 C CA . GLU A 1 79 ? 23.496 2.613 0.031 1.00 78.31 79 GLU A CA 1
ATOM 606 C C . GLU A 1 79 ? 24.352 2.341 -1.215 1.00 78.31 79 GLU A C 1
ATOM 608 O O . GLU A 1 79 ? 24.721 3.265 -1.932 1.00 78.31 79 GLU A O 1
ATOM 613 N N . ALA A 1 80 ? 24.567 1.065 -1.551 1.00 75.06 80 ALA A N 1
ATOM 614 C CA . ALA A 1 80 ? 25.317 0.646 -2.736 1.00 75.06 80 ALA A CA 1
ATOM 615 C C . ALA A 1 80 ? 24.733 1.148 -4.077 1.00 75.06 80 ALA A C 1
ATOM 617 O O . ALA A 1 80 ? 25.380 1.009 -5.110 1.00 75.06 80 ALA A O 1
ATOM 618 N N . TRP A 1 81 ? 23.495 1.652 -4.092 1.00 69.50 81 TRP A N 1
ATOM 619 C CA . TRP A 1 81 ? 22.790 2.132 -5.287 1.00 69.50 81 TRP A CA 1
ATOM 620 C C . TRP A 1 81 ? 22.724 3.667 -5.332 1.00 69.50 81 TRP A C 1
ATOM 622 O O . TRP A 1 81 ? 22.161 4.226 -6.269 1.00 69.50 81 TRP A O 1
ATOM 632 N N . GLN A 1 82 ? 23.270 4.348 -4.320 1.00 66.38 82 GLN A N 1
ATOM 633 C CA . GLN A 1 82 ? 23.217 5.805 -4.172 1.00 66.38 82 GLN A CA 1
ATOM 634 C C . GLN A 1 82 ? 24.437 6.519 -4.789 1.00 66.38 82 GLN A C 1
ATOM 636 O O . GLN A 1 82 ? 24.443 7.744 -4.856 1.00 66.38 82 GLN A O 1
ATOM 641 N N . GLU A 1 83 ? 25.443 5.776 -5.271 1.00 63.53 83 GLU A N 1
ATOM 642 C CA . GLU A 1 83 ? 26.682 6.311 -5.873 1.00 63.53 83 GLU A CA 1
ATOM 643 C C . GLU A 1 83 ? 26.706 6.273 -7.421 1.00 63.53 83 GLU A C 1
ATOM 645 O O . GLU A 1 83 ? 27.780 6.198 -8.019 1.00 63.53 83 GLU A O 1
ATOM 650 N N . ALA A 1 84 ? 25.542 6.299 -8.082 1.00 58.09 84 ALA A N 1
ATOM 651 C CA . ALA A 1 84 ? 25.447 6.335 -9.551 1.00 58.09 84 ALA A CA 1
ATOM 652 C C . ALA A 1 84 ? 25.461 7.763 -10.123 1.00 58.09 84 ALA A C 1
ATOM 654 O O . ALA A 1 84 ? 24.723 8.623 -9.591 1.00 58.09 84 ALA A O 1
#

Solvent-accessible surface area (backbone atoms only — not comparable to full-atom values): 5000 Å² total; per-residue (Å²): 129,77,42,60,37,59,33,77,91,44,45,80,79,80,52,46,34,39,51,52,28,47,76,72,69,57,57,22,38,44,70,37,77,70,96,72,60,41,71,42,51,42,66,91,54,46,56,46,87,83,50,59,65,41,49,78,54,44,87,39,45,42,16,38,20,35,63,90,76,63,47,59,63,20,67,70,78,61,72,92,71,71,82,120

Mean predicted aligned error: 4.12 Å

pLDDT: mean 91.96, std 9.1, range [58.09, 98.25]

Radius of gyration: 12.75 Å; Cα contacts (8 Å, |Δi|>4): 141; chains: 1; bounding box: 38×27×25 Å

Foldseek 3Di:
DWFKWFDPVQAPQPCQLQVQCVVVPLNQWDQDPPDPSDITGNRVSDPPPVDDRSLVRGQTWLGMATPPPSDTSNHHDPPVVVPD

Secondary structure (DSSP, 8-state):
---EEE-TTT-----HHHHHHHHTT---EEEE-TTTSEEEE-TTT--TTS--HHHHH--STTSEEETTT--B-SPPPPGGGS--

Sequence (84 aa):
MPALKIDHERCTECRMCYIVCREIDINAVYVALEPLHRIEIDIDKCTYPGCTACLMYCPAEGSIIEVDSGRSLVPPPPEAWQEA